Protein AF-A0A7G9NTH4-F1 (afdb_monomer)

Secondary structure (DSSP, 8-state):
---HHHHHHHHHHHHHHHHHHHHHHHHHHHH--S---SSS--HHHHHHHHHHHHHH-TT-S-HHHHHHHHHSPP--

Foldseek 3Di:
DDDPVRVCVVCVVVVVVVVVVLVVVVVCVVVDDDDQDPDDHDVVVVLSVVLVVLVVPPPDPQSVVVNVVSPDDDDD

Solvent-accessible surface area (backbone atoms only — not comparable to full-atom values): 4784 Å² total; per-residue (Å²): 132,77,52,76,65,57,48,47,70,70,42,47,70,58,54,52,49,51,54,51,52,54,51,53,48,50,61,45,58,78,66,55,86,72,86,70,57,98,75,63,81,62,68,66,60,56,50,51,57,51,41,51,52,48,67,66,44,86,83,58,93,51,44,68,58,56,45,51,57,72,72,47,78,85,81,129

Radius of gyration: 15.91 Å; Cα contacts (8 Å, |Δi|>4): 12; chains: 1; bounding box: 38×35×38 Å

Mean predicted aligned error: 5.44 Å

Nearest PDB structures (foldseek):
  7z3o-assembly1_LQ  TM=4.424E-01  e=5.734E+00  Thermochaetoides thermophila DSM 1495
  8ove-assembly1_BI  TM=4.019E-01  e=9.906E+00  Trypanosoma brucei brucei

Sequence (76 aa):
MLNRQQVLDRYFPEVRAWLIQIAAVMDRADRAEGATPASGGDQREALYAESLKVLADTNAPDRAERILRLFSDPVD

pLDDT: mean 88.91, std 12.44, range [51.56, 98.56]

Structure (mmCIF, N/CA/C/O backbone):
data_AF-A0A7G9NTH4-F1
#
_entry.id   AF-A0A7G9NTH4-F1
#
loop_
_atom_site.group_PDB
_atom_site.id
_atom_site.type_symbol
_atom_site.label_atom_id
_atom_site.label_alt_id
_atom_site.label_comp_id
_atom_site.label_asym_id
_atom_site.label_entity_id
_atom_site.label_seq_id
_atom_site.pdbx_PDB_ins_code
_atom_site.Cartn_x
_atom_site.Cartn_y
_atom_site.Cartn_z
_atom_site.occupancy
_atom_site.B_iso_or_equiv
_atom_site.auth_seq_id
_atom_site.auth_comp_id
_atom_site.auth_asym_id
_atom_site.auth_atom_id
_atom_site.pdbx_PDB_model_num
ATOM 1 N N . MET A 1 1 ? -20.906 7.291 12.491 1.00 83.75 1 MET A N 1
ATOM 2 C CA . MET A 1 1 ? -19.501 6.996 12.129 1.00 83.75 1 MET A CA 1
ATOM 3 C C . MET A 1 1 ? -19.067 5.734 12.855 1.00 83.75 1 MET A C 1
ATOM 5 O O . MET A 1 1 ? -19.539 5.513 13.963 1.00 83.75 1 MET A O 1
ATOM 9 N N . LEU A 1 2 ? -18.231 4.902 12.231 1.00 95.12 2 LEU A N 1
ATOM 10 C CA . LEU A 1 2 ? -17.612 3.755 12.903 1.00 95.12 2 LEU A CA 1
ATOM 11 C C . LEU A 1 2 ? -16.509 4.258 13.845 1.00 95.12 2 LEU A C 1
ATOM 13 O O . LEU A 1 2 ? -15.811 5.212 13.506 1.00 95.12 2 LEU A O 1
ATOM 17 N N . ASN A 1 3 ? -16.337 3.625 15.004 1.00 97.44 3 ASN A N 1
ATOM 18 C CA . ASN A 1 3 ? -15.155 3.855 15.838 1.00 97.44 3 ASN A CA 1
ATOM 19 C C . ASN A 1 3 ? -13.927 3.106 15.276 1.00 97.44 3 ASN A C 1
ATOM 21 O O . ASN A 1 3 ? -14.054 2.273 14.377 1.00 97.44 3 ASN A O 1
ATOM 25 N N . ARG A 1 4 ? -12.733 3.369 15.826 1.00 94.44 4 ARG A N 1
ATOM 26 C CA . ARG A 1 4 ? -11.472 2.764 15.357 1.00 94.44 4 ARG A CA 1
ATOM 27 C C . ARG A 1 4 ? -11.521 1.232 15.302 1.00 94.44 4 ARG A C 1
ATOM 29 O O . ARG A 1 4 ? -11.072 0.659 14.317 1.00 94.44 4 ARG A O 1
ATOM 36 N N . GLN A 1 5 ? -12.068 0.583 16.330 1.00 97.75 5 GLN A N 1
ATOM 37 C CA . GLN A 1 5 ? -12.155 -0.878 16.386 1.00 97.75 5 GLN A CA 1
ATOM 38 C C . GLN A 1 5 ? -13.089 -1.412 15.297 1.00 97.75 5 GLN A C 1
ATOM 40 O O . GLN A 1 5 ? -12.711 -2.295 14.540 1.00 97.75 5 GLN A O 1
ATOM 45 N N . GLN A 1 6 ? -14.262 -0.795 15.142 1.00 98.38 6 GLN A N 1
ATOM 46 C CA . GLN A 1 6 ? -15.237 -1.173 14.119 1.00 98.38 6 GLN A CA 1
ATOM 47 C C . GLN A 1 6 ? -14.706 -0.994 12.689 1.00 98.38 6 GLN A C 1
ATOM 49 O O . GLN A 1 6 ? -15.073 -1.765 11.806 1.00 98.38 6 GLN A O 1
ATOM 54 N N . VAL A 1 7 ? -13.859 0.014 12.441 1.00 97.25 7 VAL A N 1
ATOM 55 C CA . VAL A 1 7 ? -13.172 0.186 11.149 1.00 97.25 7 VAL A CA 1
ATOM 56 C C . VAL A 1 7 ? -12.200 -0.966 10.908 1.00 97.25 7 VAL A C 1
ATOM 58 O O . VAL A 1 7 ? -12.250 -1.584 9.847 1.00 97.25 7 VAL A O 1
ATOM 61 N N . LEU A 1 8 ? -11.342 -1.276 11.884 1.00 96.88 8 LEU A N 1
ATOM 62 C CA . LEU A 1 8 ? -10.373 -2.364 11.753 1.00 96.88 8 LEU A CA 1
ATOM 63 C C . LEU A 1 8 ? -11.078 -3.706 11.540 1.00 96.88 8 LEU A C 1
ATOM 65 O O . LEU A 1 8 ? -10.772 -4.388 10.571 1.00 96.88 8 LEU A O 1
ATOM 69 N N . ASP A 1 9 ? -12.075 -4.040 12.358 1.00 98.25 9 ASP A N 1
ATOM 70 C CA . ASP A 1 9 ? -12.809 -5.305 12.246 1.00 98.25 9 ASP A CA 1
ATOM 71 C C . ASP A 1 9 ? -13.500 -5.448 10.886 1.00 98.25 9 ASP A C 1
ATOM 73 O O . ASP A 1 9 ? -13.485 -6.520 10.281 1.00 98.25 9 ASP A O 1
ATOM 77 N N . ARG A 1 10 ? -14.088 -4.356 10.379 1.00 98.31 10 ARG A N 1
ATOM 78 C CA . ARG A 1 10 ? -14.799 -4.364 9.098 1.00 98.31 10 ARG A CA 1
ATOM 79 C C . ARG A 1 10 ? -13.864 -4.562 7.907 1.00 98.31 10 ARG A C 1
ATOM 81 O O . ARG A 1 10 ? -14.224 -5.307 7.002 1.00 98.31 10 ARG A O 1
ATOM 88 N N . TYR A 1 11 ? -12.709 -3.897 7.888 1.00 97.94 11 TYR A N 1
ATOM 89 C CA . TYR A 1 11 ? -11.855 -3.834 6.695 1.00 97.94 11 TYR A CA 1
ATOM 90 C C . TYR A 1 11 ? -10.595 -4.704 6.770 1.00 97.94 11 TYR A C 1
ATOM 92 O O . TYR A 1 11 ? -9.910 -4.859 5.762 1.00 97.94 11 TYR A O 1
ATOM 100 N N . PHE A 1 12 ? -10.282 -5.315 7.916 1.00 97.94 12 PHE A N 1
ATOM 101 C CA . PHE A 1 12 ? -9.084 -6.147 8.072 1.00 97.94 12 PHE A CA 1
ATOM 102 C C . PHE A 1 12 ? -8.955 -7.268 7.021 1.00 97.94 12 PHE A C 1
ATOM 104 O O . PHE A 1 12 ? -7.865 -7.406 6.456 1.00 97.94 12 PHE A O 1
ATOM 111 N N . PRO A 1 13 ? -10.009 -8.049 6.691 1.00 98.31 13 PRO A N 1
ATOM 112 C CA . PRO A 1 13 ? -9.889 -9.098 5.676 1.00 98.31 13 PRO A CA 1
ATOM 113 C C . PRO A 1 13 ? -9.547 -8.551 4.284 1.00 98.31 13 PRO A C 1
ATOM 115 O O . PRO A 1 13 ? -8.735 -9.142 3.573 1.00 98.31 13 PRO A O 1
ATOM 118 N N . GLU A 1 14 ? -10.140 -7.417 3.916 1.00 98.44 14 GLU A N 1
ATOM 119 C CA . GLU A 1 14 ? -9.973 -6.783 2.609 1.00 98.44 14 GLU A CA 1
ATOM 120 C C . GLU A 1 14 ? -8.597 -6.121 2.474 1.00 98.44 14 GLU A C 1
ATOM 122 O O . GLU A 1 14 ? -7.872 -6.398 1.519 1.00 98.44 14 GLU A O 1
ATOM 127 N N . VAL A 1 15 ? -8.168 -5.359 3.486 1.00 97.25 15 VAL A N 1
ATOM 128 C CA . VAL A 1 15 ? -6.821 -4.769 3.529 1.00 97.25 15 VAL A CA 1
ATOM 129 C C . VAL A 1 15 ? -5.750 -5.858 3.468 1.00 97.25 15 VAL A C 1
ATOM 131 O O . VAL A 1 15 ? -4.783 -5.725 2.720 1.00 97.25 15 VAL A O 1
ATOM 134 N N . ARG A 1 16 ? -5.928 -6.974 4.191 1.00 98.06 16 ARG A N 1
ATOM 135 C CA . ARG A 1 16 ? -5.012 -8.121 4.107 1.00 98.06 16 ARG A CA 1
ATOM 136 C C . ARG A 1 16 ? -4.938 -8.681 2.687 1.00 98.06 16 ARG A C 1
ATOM 138 O O . ARG A 1 16 ? -3.842 -8.973 2.215 1.00 98.06 16 ARG A O 1
ATOM 145 N N . ALA A 1 17 ? -6.079 -8.849 2.018 1.00 98.56 17 ALA A N 1
ATOM 146 C CA . ALA A 1 17 ? -6.106 -9.336 0.645 1.00 98.56 17 ALA A CA 1
ATOM 147 C C . ALA A 1 17 ? -5.351 -8.382 -0.290 1.00 98.56 17 ALA A C 1
ATOM 149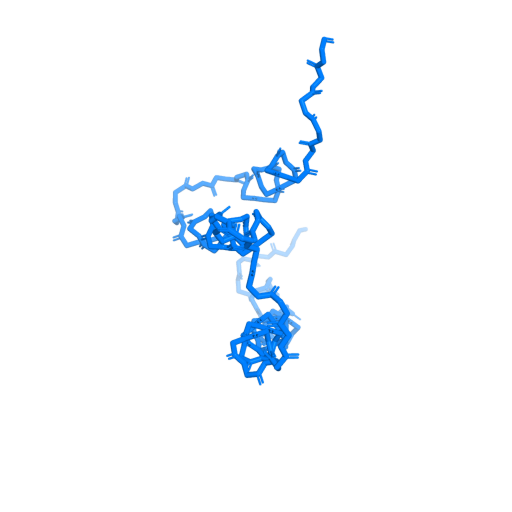 O O . ALA A 1 17 ? -4.500 -8.835 -1.049 1.00 98.56 17 ALA A O 1
ATOM 150 N N . TRP A 1 18 ? -5.580 -7.072 -0.190 1.00 97.31 18 TRP A N 1
ATOM 151 C CA . TRP A 1 18 ? -4.867 -6.084 -1.003 1.00 97.31 18 TRP A CA 1
ATOM 152 C C . TRP A 1 18 ? -3.356 -6.100 -0.777 1.00 97.31 18 TRP A C 1
ATOM 154 O O . TRP A 1 18 ? -2.609 -6.100 -1.751 1.00 97.31 18 TRP A O 1
ATOM 164 N N . LEU A 1 19 ? -2.895 -6.190 0.474 1.00 97.06 19 LEU A N 1
ATOM 165 C CA . LEU A 1 19 ? -1.463 -6.284 0.780 1.00 97.06 19 LEU A CA 1
ATOM 166 C C . LEU A 1 19 ? -0.820 -7.524 0.142 1.00 97.06 19 LEU A C 1
ATOM 168 O O . LEU A 1 19 ? 0.248 -7.422 -0.459 1.00 97.06 19 LEU A O 1
ATOM 172 N N . ILE A 1 20 ? -1.489 -8.680 0.215 1.00 98.31 20 ILE A N 1
ATOM 173 C CA . ILE A 1 20 ? -1.022 -9.915 -0.433 1.00 98.31 20 ILE A CA 1
ATOM 174 C C . ILE A 1 20 ? -0.997 -9.752 -1.954 1.00 98.31 20 ILE A C 1
ATOM 176 O O . ILE A 1 20 ? -0.048 -10.186 -2.600 1.00 98.31 20 ILE A O 1
ATOM 180 N N . GLN A 1 21 ? -2.017 -9.120 -2.535 1.00 98.00 21 GLN A N 1
ATOM 181 C CA . GLN A 1 21 ? -2.082 -8.909 -3.978 1.00 98.00 21 GLN A CA 1
ATOM 182 C C . GLN A 1 21 ? -0.968 -7.982 -4.472 1.00 98.00 21 GLN A C 1
ATOM 184 O O . GLN A 1 21 ? -0.357 -8.291 -5.491 1.00 98.00 21 GLN A O 1
ATOM 189 N N . ILE A 1 22 ? -0.667 -6.903 -3.742 1.00 96.00 22 ILE A N 1
ATOM 190 C CA . ILE A 1 22 ? 0.453 -6.002 -4.047 1.00 96.00 22 ILE A CA 1
ATOM 191 C C . ILE A 1 22 ? 1.772 -6.785 -4.027 1.00 96.00 22 ILE A C 1
ATOM 193 O O . ILE A 1 22 ? 2.491 -6.778 -5.024 1.00 96.00 22 ILE A O 1
ATOM 197 N N . ALA A 1 23 ? 2.044 -7.530 -2.949 1.00 96.44 23 ALA A N 1
ATOM 198 C CA . ALA A 1 23 ? 3.255 -8.345 -2.836 1.00 96.44 23 ALA A CA 1
ATOM 199 C C . ALA A 1 23 ? 3.360 -9.376 -3.972 1.00 96.44 23 ALA A C 1
ATOM 201 O O . ALA A 1 23 ? 4.374 -9.459 -4.652 1.00 96.44 23 ALA A O 1
ATOM 202 N N . ALA A 1 24 ? 2.274 -10.094 -4.264 1.00 97.31 24 ALA A N 1
ATOM 203 C CA . ALA A 1 24 ? 2.261 -11.094 -5.323 1.00 97.31 24 ALA A CA 1
ATOM 204 C C . ALA A 1 24 ? 2.445 -10.494 -6.730 1.00 97.31 24 ALA A C 1
ATOM 206 O O . ALA A 1 24 ? 2.851 -11.207 -7.646 1.00 97.31 24 ALA A O 1
ATOM 207 N N . VAL A 1 25 ? 2.083 -9.228 -6.959 1.00 94.25 25 VAL A N 1
ATOM 208 C CA . VAL A 1 25 ? 2.379 -8.531 -8.222 1.00 94.25 25 VAL A CA 1
ATOM 209 C C . VAL A 1 25 ? 3.867 -8.205 -8.306 1.00 94.25 25 VAL A C 1
ATOM 211 O O . VAL A 1 25 ? 4.466 -8.489 -9.340 1.00 94.25 25 VAL A O 1
ATOM 214 N N . MET A 1 26 ? 4.466 -7.704 -7.224 1.00 92.81 26 MET A N 1
ATOM 215 C CA . MET A 1 26 ? 5.910 -7.449 -7.147 1.00 92.81 26 MET A CA 1
ATOM 216 C C . MET A 1 26 ? 6.708 -8.744 -7.370 1.00 92.81 26 MET A C 1
ATOM 218 O O . MET A 1 26 ? 7.515 -8.808 -8.289 1.00 92.81 26 MET A O 1
ATOM 222 N N . ASP A 1 27 ? 6.356 -9.833 -6.679 1.00 94.06 27 ASP A N 1
ATOM 223 C CA . ASP A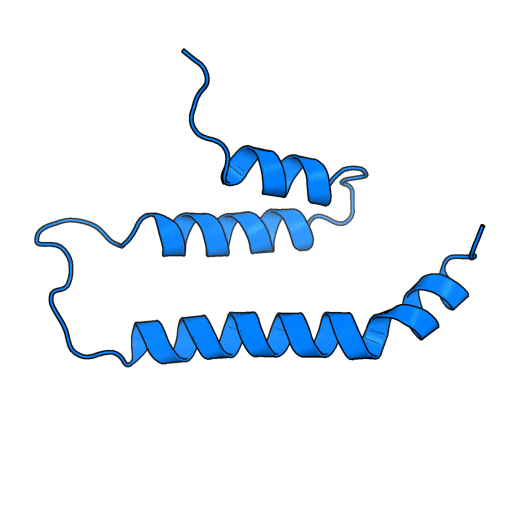 1 27 ? 6.994 -11.149 -6.850 1.00 94.06 27 ASP A CA 1
ATOM 224 C C . ASP A 1 27 ? 6.893 -11.697 -8.284 1.00 94.06 27 ASP A C 1
ATOM 226 O O . ASP A 1 27 ? 7.688 -12.541 -8.704 1.00 94.06 27 ASP A O 1
ATOM 230 N N . ARG A 1 28 ? 5.829 -11.343 -9.017 1.00 91.94 28 ARG A N 1
ATOM 231 C CA . ARG A 1 28 ? 5.659 -11.749 -10.419 1.00 91.94 28 ARG A CA 1
ATOM 232 C C . ARG A 1 28 ? 6.492 -10.879 -11.348 1.00 91.94 28 ARG A C 1
ATOM 234 O O . ARG A 1 28 ? 7.024 -11.430 -12.303 1.00 91.94 28 ARG A O 1
ATOM 241 N N . ALA A 1 29 ? 6.593 -9.578 -11.075 1.00 88.56 29 ALA A N 1
ATOM 242 C CA . ALA A 1 29 ? 7.455 -8.666 -11.819 1.00 88.56 29 ALA A CA 1
ATOM 243 C C . ALA A 1 29 ? 8.927 -9.082 -11.682 1.00 88.56 29 ALA A C 1
ATOM 245 O O . ALA A 1 29 ? 9.582 -9.292 -12.696 1.00 88.56 29 ALA A O 1
ATOM 246 N N . ASP A 1 30 ? 9.385 -9.360 -10.458 1.00 86.75 30 ASP A N 1
ATOM 247 C CA . ASP A 1 30 ? 10.757 -9.809 -10.173 1.00 86.75 30 ASP A CA 1
ATOM 248 C C . ASP A 1 30 ? 11.124 -11.128 -10.876 1.00 86.75 30 ASP A C 1
ATOM 250 O O . ASP A 1 30 ? 12.287 -11.382 -11.186 1.00 86.75 30 ASP A O 1
ATOM 254 N N . ARG A 1 31 ? 10.131 -11.995 -11.118 1.00 88.12 31 ARG A N 1
ATOM 255 C CA . ARG A 1 31 ? 10.304 -13.290 -11.798 1.00 88.12 31 ARG A CA 1
ATOM 256 C C . ARG A 1 31 ? 10.030 -13.246 -13.299 1.00 88.12 31 ARG A C 1
ATOM 258 O O . ARG A 1 31 ? 10.225 -14.264 -13.962 1.00 88.12 31 ARG A O 1
ATOM 265 N N . ALA A 1 32 ? 9.511 -12.142 -13.827 1.00 88.69 32 ALA A N 1
ATOM 266 C CA . ALA A 1 32 ? 9.160 -12.055 -15.234 1.00 88.6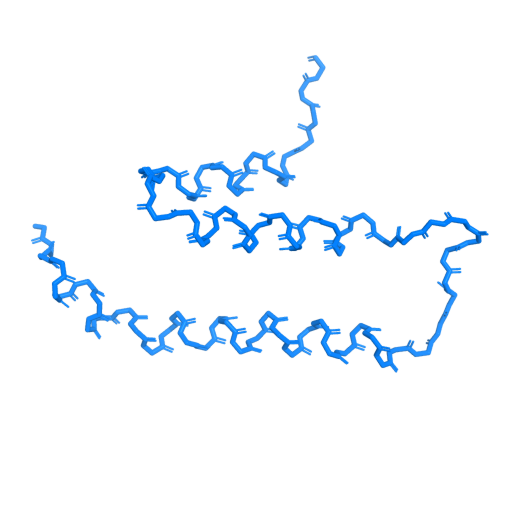9 32 ALA A CA 1
ATOM 267 C C . ALA A 1 32 ? 10.433 -12.000 -16.090 1.00 88.69 32 ALA A C 1
ATOM 269 O O . ALA A 1 32 ? 11.302 -11.156 -15.891 1.00 88.69 32 ALA A O 1
ATOM 270 N N . GLU A 1 33 ? 10.534 -12.891 -17.074 1.00 71.06 33 GLU A N 1
ATOM 271 C CA . GLU A 1 33 ? 11.590 -12.844 -18.085 1.00 71.06 33 GLU A CA 1
ATOM 272 C C . GLU A 1 33 ? 11.224 -11.798 -19.153 1.00 71.06 33 GLU A C 1
ATOM 274 O O . GLU A 1 33 ? 10.120 -11.818 -19.701 1.00 71.06 33 GLU A O 1
ATOM 279 N N . GLY A 1 34 ? 12.125 -10.860 -19.460 1.00 69.62 34 GLY A N 1
ATOM 280 C CA . GLY A 1 34 ? 11.848 -9.787 -20.418 1.00 69.62 34 GLY A CA 1
ATOM 281 C C . GLY A 1 34 ? 12.875 -8.659 -20.382 1.00 69.62 34 GLY A C 1
ATOM 282 O O . GLY A 1 34 ? 13.778 -8.656 -19.549 1.00 69.62 34 GLY A O 1
ATOM 283 N N . ALA A 1 35 ? 12.755 -7.710 -21.316 1.00 59.03 35 ALA A N 1
ATOM 284 C CA . ALA A 1 35 ? 13.678 -6.586 -21.441 1.00 59.03 35 ALA A CA 1
ATOM 285 C C . ALA A 1 35 ? 13.670 -5.727 -20.169 1.00 59.03 35 ALA A C 1
ATOM 287 O O . ALA A 1 35 ? 12.767 -4.919 -19.957 1.00 59.03 35 ALA A O 1
ATOM 288 N N . THR A 1 36 ? 14.710 -5.867 -19.347 1.00 62.28 36 THR A N 1
ATOM 289 C CA . THR A 1 36 ? 15.114 -4.806 -18.424 1.00 62.28 36 THR A CA 1
ATOM 290 C C . THR A 1 36 ? 15.323 -3.550 -19.273 1.00 62.28 36 THR A C 1
ATOM 292 O O . THR A 1 36 ? 15.984 -3.652 -20.317 1.00 62.28 36 THR A O 1
ATOM 295 N N . PRO A 1 37 ? 14.748 -2.388 -18.915 1.00 61.00 37 PRO A N 1
ATOM 296 C CA . PRO A 1 37 ? 14.949 -1.181 -19.700 1.00 61.00 37 PRO A CA 1
ATOM 297 C C . PRO A 1 37 ? 16.451 -0.957 -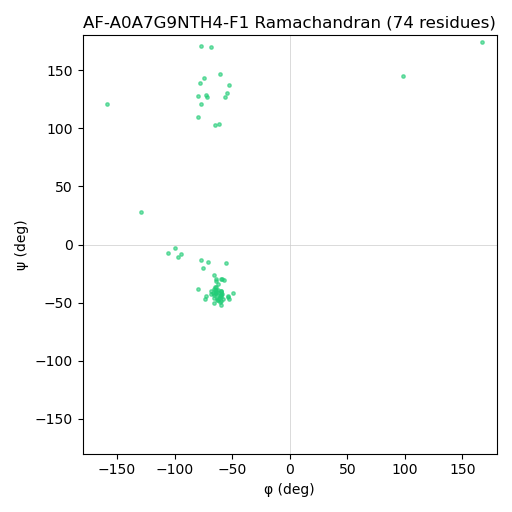19.883 1.00 61.00 37 PRO A C 1
ATOM 299 O O . PRO A 1 37 ? 17.234 -1.150 -18.951 1.00 61.00 37 PRO A O 1
ATOM 302 N N . ALA A 1 38 ? 16.861 -0.581 -21.097 1.00 59.44 38 ALA A N 1
ATOM 303 C CA . ALA A 1 38 ? 18.270 -0.490 -21.486 1.00 59.44 38 ALA A CA 1
ATOM 304 C C . ALA A 1 38 ? 19.106 0.424 -20.564 1.00 59.44 38 ALA A C 1
ATOM 306 O O . ALA A 1 38 ? 20.334 0.365 -20.583 1.00 59.44 38 ALA A O 1
ATOM 307 N N . SER A 1 39 ? 18.455 1.265 -19.751 1.00 54.72 39 SER A N 1
ATOM 308 C CA . SER A 1 39 ? 19.028 1.992 -18.619 1.00 54.72 39 SER A CA 1
ATOM 309 C C . SER A 1 39 ? 17.901 2.414 -17.657 1.00 54.72 39 SER A C 1
ATOM 311 O O . SER A 1 39 ? 17.011 3.154 -18.066 1.00 54.72 39 SER A O 1
ATOM 313 N N . GLY A 1 40 ? 17.953 1.987 -16.389 1.00 61.28 40 GLY A N 1
ATOM 314 C CA . GLY A 1 40 ? 17.017 2.402 -15.326 1.00 61.28 40 GLY A CA 1
ATOM 315 C C . GLY A 1 40 ? 15.872 1.412 -15.058 1.00 61.28 40 GLY A C 1
ATOM 316 O O . GLY A 1 40 ? 15.403 0.742 -15.968 1.00 61.28 40 GLY A O 1
ATOM 317 N N . GLY A 1 41 ? 15.452 1.281 -13.795 1.00 71.38 41 GLY A N 1
ATOM 318 C CA . GLY A 1 41 ? 14.290 0.459 -13.414 1.00 71.38 41 GLY A CA 1
ATOM 319 C C . GLY A 1 41 ? 12.960 1.044 -13.910 1.00 71.38 41 GLY A C 1
ATOM 320 O O . GLY A 1 41 ? 12.914 2.180 -14.385 1.00 71.38 41 GLY A O 1
ATOM 321 N N . ASP A 1 42 ? 11.869 0.284 -13.796 1.00 84.94 42 ASP A N 1
ATOM 322 C CA . ASP A 1 42 ? 10.532 0.746 -14.192 1.00 84.94 42 ASP A CA 1
ATOM 323 C C . ASP A 1 42 ? 9.985 1.776 -13.185 1.00 84.94 42 ASP A C 1
ATOM 325 O O . ASP A 1 42 ? 9.951 1.535 -11.976 1.00 84.94 42 ASP A O 1
ATOM 329 N N . GLN A 1 43 ? 9.519 2.935 -13.664 1.00 87.00 43 GLN A N 1
ATOM 330 C CA . GLN A 1 43 ? 8.986 4.002 -12.804 1.00 87.00 43 GLN A CA 1
ATOM 331 C C . GLN A 1 43 ? 7.818 3.524 -11.924 1.00 87.00 43 GLN A C 1
ATOM 333 O O . GLN A 1 43 ? 7.645 4.019 -10.808 1.00 87.00 43 GLN A O 1
ATOM 338 N N . ARG A 1 44 ? 7.026 2.547 -12.382 1.00 89.62 44 ARG A N 1
ATOM 339 C CA . ARG A 1 44 ? 5.894 2.009 -11.615 1.00 89.62 44 ARG A CA 1
ATOM 340 C C . ARG A 1 44 ? 6.360 1.309 -10.343 1.00 89.62 44 ARG A C 1
ATOM 342 O O . ARG A 1 44 ? 5.716 1.456 -9.309 1.00 89.62 44 ARG A O 1
ATOM 349 N N . GLU A 1 45 ? 7.497 0.618 -10.381 1.00 89.25 45 GLU A N 1
ATOM 350 C CA . GLU A 1 45 ? 8.080 -0.024 -9.196 1.00 89.25 45 GLU A CA 1
ATOM 351 C C . GLU A 1 45 ? 8.500 1.014 -8.150 1.00 89.25 45 GLU A C 1
ATOM 353 O O . GLU A 1 45 ? 8.240 0.841 -6.956 1.00 89.25 45 GLU A O 1
ATOM 358 N N . ALA A 1 46 ? 9.061 2.142 -8.596 1.00 90.62 46 ALA A N 1
ATOM 359 C CA . ALA A 1 46 ? 9.376 3.261 -7.712 1.00 90.62 46 ALA A CA 1
ATOM 360 C C . ALA A 1 46 ? 8.108 3.864 -7.075 1.00 90.62 46 ALA A C 1
ATOM 362 O O . ALA A 1 46 ? 8.097 4.138 -5.873 1.00 90.62 46 ALA A O 1
ATOM 363 N N . LEU A 1 47 ? 7.021 4.010 -7.843 1.00 94.12 47 LEU A N 1
ATOM 364 C CA . LEU A 1 47 ? 5.729 4.485 -7.330 1.00 94.12 47 LEU A CA 1
ATOM 365 C C . LEU A 1 47 ? 5.112 3.519 -6.309 1.00 94.12 47 LEU A C 1
ATOM 367 O O . LEU A 1 47 ? 4.559 3.967 -5.301 1.00 94.12 47 LEU A O 1
ATOM 371 N N . TYR A 1 48 ? 5.226 2.204 -6.519 1.00 94.38 48 TYR A N 1
ATOM 372 C CA . TYR A 1 48 ? 4.773 1.206 -5.544 1.00 94.38 48 TYR A CA 1
ATOM 373 C C . TYR A 1 48 ? 5.560 1.312 -4.238 1.00 94.38 48 TYR A C 1
ATOM 375 O O . TYR A 1 48 ? 4.960 1.385 -3.163 1.00 94.38 48 TYR A O 1
ATOM 383 N N . ALA A 1 49 ? 6.891 1.390 -4.323 1.00 92.50 49 ALA A N 1
ATOM 384 C CA . ALA A 1 49 ? 7.745 1.546 -3.153 1.00 92.50 49 ALA A CA 1
ATOM 385 C C . ALA A 1 49 ? 7.418 2.830 -2.370 1.00 92.50 49 ALA A C 1
ATOM 387 O O . ALA A 1 49 ? 7.327 2.798 -1.142 1.00 92.50 49 ALA A O 1
ATOM 388 N N . GLU A 1 50 ? 7.196 3.951 -3.058 1.00 95.56 50 GLU A N 1
ATOM 389 C CA . GLU A 1 50 ? 6.836 5.216 -2.412 1.00 95.56 50 GLU A CA 1
ATOM 390 C C . GLU A 1 50 ? 5.436 5.167 -1.782 1.00 95.56 50 GLU A C 1
ATOM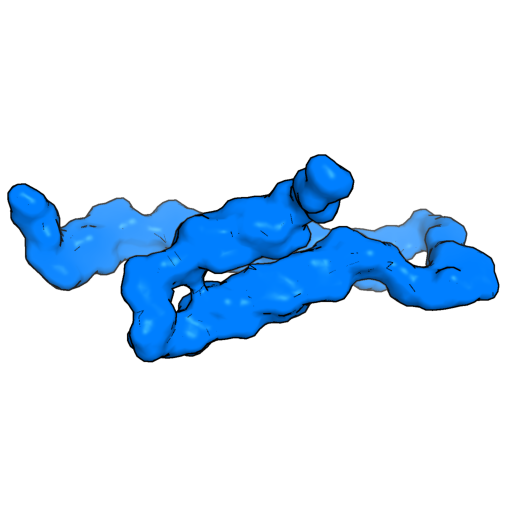 392 O O . GLU A 1 50 ? 5.244 5.606 -0.647 1.00 95.56 50 GLU A O 1
ATOM 397 N N . SER A 1 51 ? 4.472 4.533 -2.453 1.00 96.44 51 SER A N 1
ATOM 398 C CA . SER A 1 51 ? 3.122 4.333 -1.914 1.00 96.44 51 SER A CA 1
ATOM 399 C C . SER A 1 51 ? 3.139 3.533 -0.609 1.00 96.44 51 SER A C 1
ATOM 401 O O . SER A 1 51 ? 2.436 3.883 0.339 1.00 96.44 51 SER A O 1
ATOM 403 N N . LEU A 1 52 ? 3.979 2.496 -0.511 1.00 95.56 52 LEU A N 1
ATOM 404 C CA . LEU A 1 52 ? 4.137 1.712 0.719 1.00 95.56 52 LEU A CA 1
ATOM 405 C C . LEU A 1 52 ? 4.703 2.550 1.875 1.00 95.56 52 LEU A C 1
ATOM 407 O O . LEU A 1 52 ? 4.258 2.391 3.012 1.00 95.56 52 LEU A O 1
ATOM 411 N N . LYS A 1 53 ? 5.621 3.487 1.601 1.00 95.69 53 LYS A N 1
ATOM 412 C CA . LYS A 1 53 ? 6.115 4.431 2.620 1.00 95.69 53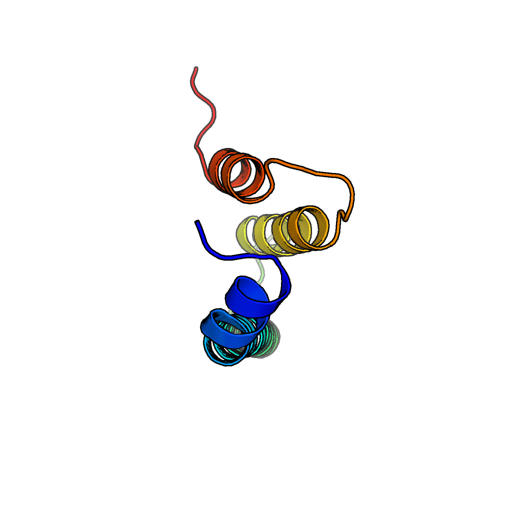 LYS A CA 1
ATOM 413 C C . LYS A 1 53 ? 5.012 5.373 3.092 1.00 95.69 53 LYS A C 1
ATOM 415 O O . LYS A 1 53 ? 4.867 5.577 4.295 1.00 95.69 53 LYS A O 1
ATOM 420 N N . VAL A 1 54 ? 4.202 5.899 2.169 1.00 96.19 54 VAL A N 1
ATOM 421 C CA . VAL A 1 54 ? 3.035 6.729 2.512 1.00 96.19 54 VAL A CA 1
ATOM 422 C C . VAL A 1 54 ? 2.043 5.948 3.379 1.00 96.19 54 VAL A C 1
ATOM 424 O O . VAL A 1 54 ? 1.513 6.495 4.345 1.00 96.19 54 VAL A O 1
ATOM 427 N N . LEU A 1 55 ? 1.812 4.664 3.082 1.00 95.25 55 LEU A N 1
ATOM 428 C CA . LEU A 1 55 ? 0.951 3.804 3.898 1.00 95.25 55 LEU A CA 1
ATOM 429 C C . LEU A 1 55 ? 1.524 3.547 5.301 1.00 95.25 55 LEU A C 1
ATOM 431 O O . LEU A 1 55 ? 0.762 3.521 6.269 1.00 95.25 55 LEU A O 1
ATOM 435 N N . ALA A 1 56 ? 2.843 3.381 5.417 1.00 94.94 56 ALA A N 1
ATOM 436 C CA . ALA A 1 56 ? 3.530 3.106 6.679 1.00 94.94 56 ALA A CA 1
ATOM 437 C C . ALA A 1 56 ? 3.658 4.331 7.604 1.00 94.94 56 ALA A C 1
ATOM 439 O O . ALA A 1 56 ? 3.844 4.168 8.810 1.00 94.94 56 ALA A O 1
ATOM 440 N N . ASP A 1 57 ? 3.546 5.550 7.072 1.00 94.56 57 ASP A N 1
ATOM 441 C CA . ASP A 1 57 ? 3.605 6.787 7.853 1.00 94.56 57 ASP A CA 1
ATOM 442 C C . ASP A 1 57 ? 2.411 6.875 8.810 1.00 94.56 57 ASP A C 1
ATOM 444 O O . ASP A 1 57 ? 1.301 7.197 8.394 1.00 94.56 57 ASP A O 1
ATOM 448 N N . THR A 1 58 ? 2.607 6.602 10.104 1.00 86.56 58 THR A N 1
ATOM 449 C CA . THR A 1 58 ? 1.541 6.587 11.123 1.00 86.56 58 THR A CA 1
ATOM 450 C C . THR A 1 58 ? 0.989 7.970 11.470 1.00 86.56 58 THR A C 1
ATOM 452 O O . THR A 1 58 ? -0.096 8.051 12.046 1.00 86.56 58 THR A O 1
ATOM 455 N N . ASN A 1 59 ? 1.686 9.042 11.091 1.00 90.31 59 ASN A N 1
ATOM 456 C CA . ASN A 1 59 ? 1.340 10.413 11.461 1.00 90.31 59 ASN A CA 1
ATOM 457 C C . ASN A 1 59 ? 0.532 11.141 10.376 1.00 90.31 59 ASN A C 1
ATOM 459 O O . ASN A 1 59 ? -0.022 12.204 10.642 1.00 90.31 59 ASN A O 1
ATOM 463 N N . ALA A 1 60 ? 0.423 10.565 9.176 1.00 82.81 60 ALA A N 1
ATOM 464 C CA . ALA A 1 60 ? -0.316 11.154 8.066 1.00 82.81 60 ALA A CA 1
ATOM 465 C C . ALA A 1 60 ? -1.845 10.990 8.210 1.00 82.81 60 ALA A C 1
ATOM 467 O O . ALA A 1 60 ? -2.339 9.853 8.242 1.00 82.81 60 ALA A O 1
ATOM 468 N N . PRO A 1 61 ? -2.627 12.085 8.240 1.00 90.38 61 PRO A N 1
ATOM 469 C CA . PRO A 1 61 ? -4.089 12.016 8.216 1.00 90.38 61 PRO A CA 1
ATOM 470 C C . PRO A 1 61 ? -4.662 11.714 6.816 1.00 90.38 61 PRO A C 1
ATOM 472 O O . PRO A 1 61 ? -5.830 11.354 6.699 1.00 90.38 61 PRO A O 1
ATOM 475 N N . ASP A 1 62 ? -3.850 11.823 5.763 1.00 95.25 62 ASP A N 1
ATOM 476 C CA . ASP A 1 62 ? -4.254 12.013 4.363 1.00 95.25 62 ASP A CA 1
ATOM 477 C C . ASP A 1 62 ? -3.590 11.015 3.388 1.00 95.25 62 ASP A C 1
ATOM 479 O O . ASP A 1 62 ? -3.406 11.295 2.205 1.00 95.25 62 ASP A O 1
ATOM 483 N N . ARG A 1 63 ? -3.237 9.811 3.864 1.00 95.50 63 ARG A N 1
ATOM 484 C CA . ARG A 1 63 ? -2.512 8.791 3.070 1.00 95.50 63 ARG A CA 1
ATOM 485 C C . ARG A 1 63 ? -3.131 8.523 1.695 1.00 95.50 63 ARG A C 1
ATOM 487 O O . ARG A 1 63 ? -2.402 8.394 0.719 1.00 95.50 63 ARG A O 1
ATOM 494 N N . ALA A 1 64 ? -4.460 8.453 1.614 1.00 95.44 64 ALA A N 1
ATOM 495 C CA . ALA A 1 64 ? -5.164 8.204 0.357 1.00 95.44 64 ALA A CA 1
ATOM 496 C C . ALA A 1 64 ? -4.952 9.333 -0.666 1.00 95.44 64 ALA A C 1
ATOM 498 O O . ALA A 1 64 ? -4.686 9.059 -1.832 1.00 95.44 64 ALA A O 1
ATOM 499 N N . GLU A 1 65 ? -5.014 10.593 -0.230 1.00 96.31 65 GLU A N 1
ATOM 500 C CA . GLU A 1 65 ? -4.770 11.754 -1.090 1.00 96.31 65 GLU A CA 1
ATOM 501 C C . GLU A 1 65 ? -3.309 11.812 -1.544 1.00 96.31 65 GLU A C 1
ATOM 503 O O . GLU A 1 65 ? -3.025 12.057 -2.714 1.00 96.31 65 GLU A O 1
ATOM 508 N N . ARG A 1 66 ? -2.372 11.530 -0.635 1.00 95.62 66 ARG A N 1
ATOM 509 C CA . ARG A 1 66 ? -0.942 11.476 -0.959 1.00 95.62 66 ARG A CA 1
ATOM 510 C C . ARG A 1 66 ? -0.638 10.410 -2.009 1.00 95.62 66 ARG A C 1
ATOM 512 O O . ARG A 1 66 ? 0.084 10.700 -2.955 1.00 95.62 66 ARG A O 1
ATOM 519 N N . ILE A 1 67 ? -1.218 9.214 -1.878 1.00 96.12 67 ILE A N 1
ATOM 520 C CA . ILE A 1 67 ? -1.085 8.157 -2.890 1.00 96.12 67 ILE A CA 1
ATOM 521 C C 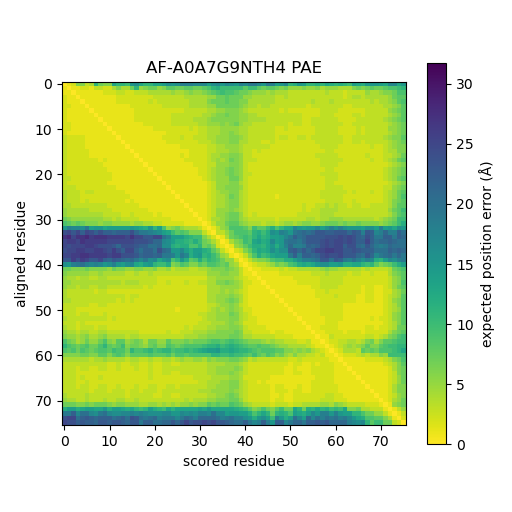. ILE A 1 67 ? -1.706 8.606 -4.208 1.00 96.12 67 ILE A C 1
ATOM 523 O O . ILE A 1 67 ? -1.056 8.484 -5.235 1.00 96.12 67 ILE A O 1
ATOM 527 N N . LEU A 1 68 ? -2.913 9.181 -4.194 1.00 95.50 68 LEU A N 1
ATOM 528 C CA . LEU A 1 68 ? -3.549 9.685 -5.413 1.00 95.50 68 LEU A CA 1
ATOM 529 C C . LEU A 1 68 ? -2.622 10.649 -6.168 1.00 95.50 68 LEU A C 1
ATOM 531 O O . LEU A 1 68 ? -2.408 10.476 -7.361 1.00 95.50 68 LEU A O 1
ATOM 535 N N . ARG A 1 69 ? -2.012 11.605 -5.459 1.00 94.50 69 ARG A N 1
ATOM 536 C CA . ARG A 1 69 ? -1.080 12.576 -6.046 1.00 94.50 69 ARG A CA 1
ATOM 537 C C . ARG A 1 69 ? 0.196 11.941 -6.605 1.00 94.50 69 ARG A C 1
ATOM 539 O O . ARG A 1 69 ? 0.719 12.469 -7.576 1.00 94.50 69 ARG A O 1
ATOM 546 N N . LEU A 1 70 ? 0.690 10.835 -6.036 1.00 94.00 70 LEU A N 1
ATOM 547 C CA . LEU A 1 70 ? 1.851 10.110 -6.584 1.00 94.00 70 LEU A CA 1
ATOM 548 C C . LEU A 1 70 ? 1.574 9.521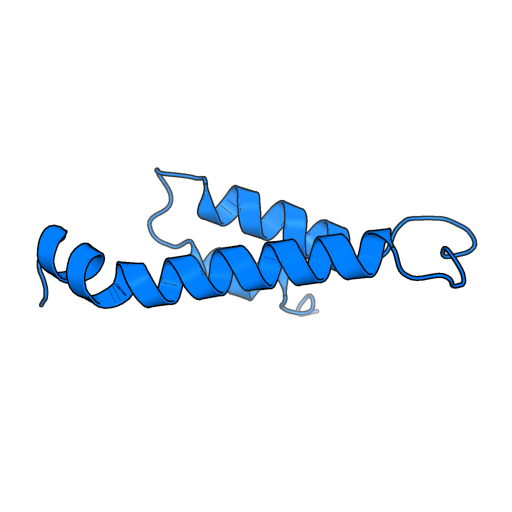 -7.974 1.00 94.00 70 LEU A C 1
ATOM 550 O O . LEU A 1 70 ? 2.506 9.370 -8.757 1.00 94.00 70 LEU A O 1
ATOM 554 N N . PHE A 1 71 ? 0.319 9.177 -8.269 1.00 94.25 71 PHE A N 1
ATOM 555 C CA . PHE A 1 71 ? -0.091 8.596 -9.552 1.00 94.25 71 PHE A CA 1
ATOM 556 C C . PHE A 1 71 ? -0.707 9.612 -10.520 1.00 94.25 71 PHE A C 1
ATOM 558 O O . PHE A 1 71 ? -1.052 9.240 -11.640 1.00 94.25 71 PHE A O 1
ATOM 565 N N . SER A 1 72 ? -0.873 10.866 -10.104 1.00 92.00 72 SER A N 1
ATOM 566 C CA . SER A 1 72 ? -1.320 11.935 -10.991 1.00 92.00 72 SER A CA 1
ATOM 567 C C . SER A 1 72 ? -0.166 12.414 -11.866 1.00 92.00 72 SER A C 1
ATOM 569 O O . SER A 1 72 ? 0.949 12.603 -11.377 1.00 92.00 72 SER A O 1
ATOM 571 N N . ASP A 1 73 ? -0.450 12.678 -13.140 1.00 78.69 73 ASP A N 1
ATOM 572 C CA . ASP A 1 73 ? 0.481 13.407 -13.997 1.00 78.69 73 ASP A CA 1
ATOM 573 C C . ASP A 1 73 ? 0.731 14.815 -13.421 1.00 78.69 73 ASP A C 1
ATOM 575 O O . ASP A 1 73 ? -0.178 15.406 -12.817 1.00 78.69 73 ASP A O 1
ATOM 579 N N . PRO A 1 74 ? 1.946 15.373 -13.582 1.00 67.12 74 PRO A N 1
ATOM 580 C CA . PRO A 1 74 ? 2.180 16.768 -13.258 1.00 67.12 74 PRO A CA 1
ATOM 581 C C . PRO A 1 74 ? 1.205 17.630 -14.061 1.00 67.12 74 PRO A C 1
ATOM 583 O O . PRO A 1 74 ? 1.084 17.494 -15.276 1.00 67.12 74 PRO A O 1
ATOM 586 N N . VAL A 1 75 ? 0.480 18.495 -13.357 1.00 59.12 75 VAL A N 1
ATOM 587 C CA . VAL A 1 75 ? -0.334 19.523 -13.999 1.00 59.12 75 VAL A CA 1
ATOM 588 C C . VAL A 1 75 ? 0.632 20.638 -14.390 1.00 59.12 75 VAL A C 1
ATOM 590 O O . VAL A 1 75 ? 1.195 21.273 -13.496 1.00 59.12 75 VAL A O 1
ATOM 593 N N . ASP A 1 76 ? 0.865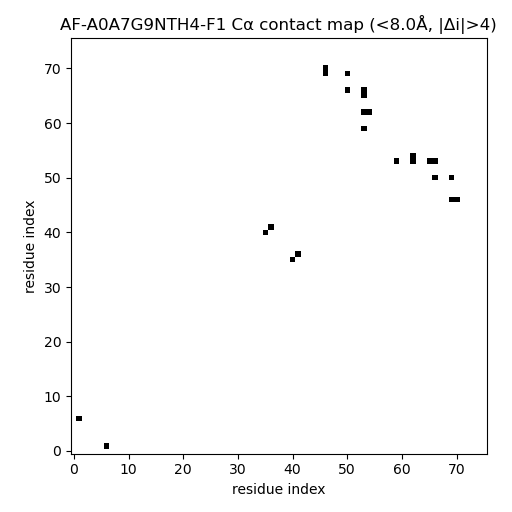 20.803 -15.693 1.00 51.56 76 ASP A N 1
ATOM 594 C CA . ASP A 1 76 ? 1.559 21.970 -16.261 1.00 51.56 76 ASP A CA 1
ATOM 595 C C . ASP A 1 76 ? 0.817 23.284 -15.946 1.00 51.56 76 ASP A C 1
ATOM 597 O O . ASP A 1 76 ? -0.440 23.294 -15.982 1.00 51.56 76 ASP A O 1
#